Protein AF-S6HT36-F1 (afdb_monomer)

Sequence (90 aa):
MNLLTFSFEDDLSALSALSPTSVVKQRIAGYLQSIQACSSLAQRDKLMELIAGYMQALEDLELLTAEQQTLLRELVTRANMRSNPDHSPL

pLDDT: mean 79.56, std 14.85, range [34.28, 94.38]

Radius of gyration: 13.06 Å; Cα contacts (8 Å, |Δi|>4): 54; chains: 1; bounding box: 27×26×40 Å

Solvent-accessible surface area (backbone atoms only — not comparable to full-atom values): 5289 Å² total; per-residue (Å²): 132,80,85,84,77,75,50,72,68,54,50,57,56,55,45,69,77,46,65,91,48,69,62,61,45,51,52,52,50,52,50,42,52,51,34,44,71,32,88,44,70,72,60,33,53,52,48,51,52,52,52,49,54,51,51,50,54,37,54,79,65,63,63,48,55,74,68,46,50,51,52,51,54,50,49,53,50,51,26,50,57,71,30,41,84,80,74,61,86,126

Nearest PDB structures (foldseek):
  7m4u-assembly1_t  TM=6.545E-01  e=4.914E+00  Acinetobacter baumannii AB0057
  7y7f-assembly1_T  TM=6.345E-01  e=9.761E+00  Escherichia coli

Structure (mmCIF, N/CA/C/O backbone):
data_AF-S6HT36-F1
#
_entry.id   AF-S6HT36-F1
#
loop_
_atom_site.group_PDB
_atom_site.id
_atom_site.type_symbol
_atom_site.label_atom_id
_atom_site.label_alt_id
_atom_site.label_comp_id
_atom_site.label_asym_id
_atom_site.label_entity_id
_atom_site.label_seq_id
_atom_site.pdbx_PDB_ins_code
_atom_site.Cartn_x
_atom_site.Cartn_y
_atom_site.Cartn_z
_atom_site.occupancy
_atom_site.B_iso_or_equiv
_atom_site.auth_seq_id
_atom_site.auth_comp_id
_atom_site.auth_asym_id
_atom_site.auth_atom_id
_atom_site.pdbx_PDB_model_num
ATOM 1 N N . MET A 1 1 ? -6.688 17.643 -13.956 1.00 41.09 1 MET A N 1
ATOM 2 C CA . MET A 1 1 ? -5.906 17.616 -12.702 1.00 41.09 1 MET A CA 1
ATOM 3 C C . MET A 1 1 ? -4.572 16.972 -13.046 1.00 41.09 1 MET A C 1
ATOM 5 O O . MET A 1 1 ? -4.584 15.875 -13.586 1.00 41.09 1 MET A O 1
ATOM 9 N N . ASN A 1 2 ? -3.462 17.701 -12.918 1.00 38.91 2 ASN A N 1
ATOM 10 C CA . ASN A 1 2 ? -2.151 17.249 -13.393 1.00 38.91 2 ASN A CA 1
ATOM 11 C C . ASN A 1 2 ? -1.604 16.213 -12.393 1.00 38.91 2 ASN A C 1
ATOM 13 O O . ASN A 1 2 ? -1.349 16.551 -11.242 1.00 38.91 2 ASN A O 1
ATOM 17 N N . LEU A 1 3 ? -1.506 14.941 -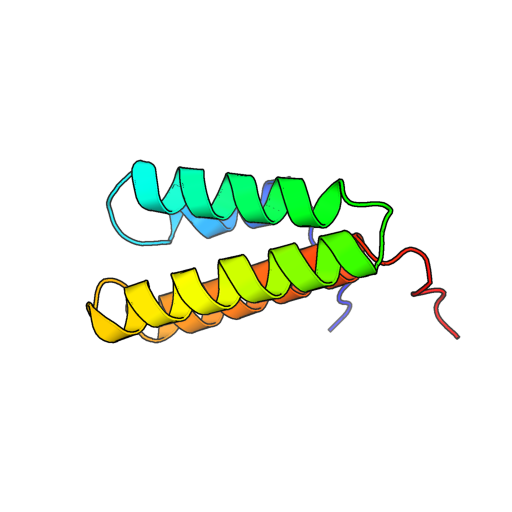12.790 1.00 47.31 3 LEU A N 1
ATOM 18 C CA . LEU A 1 3 ? -1.182 13.815 -11.891 1.00 47.31 3 LEU A CA 1
ATOM 19 C C . LEU A 1 3 ? 0.324 13.692 -11.572 1.00 47.31 3 LEU A C 1
ATOM 21 O O . LEU A 1 3 ? 0.719 12.818 -10.808 1.00 47.31 3 LEU A O 1
ATOM 25 N N . LEU A 1 4 ? 1.157 14.580 -12.127 1.00 50.16 4 LEU A N 1
ATOM 26 C CA . LEU A 1 4 ? 2.623 14.546 -12.021 1.00 50.16 4 LEU A CA 1
ATOM 27 C C . LEU A 1 4 ? 3.204 15.408 -10.883 1.00 50.16 4 LEU A C 1
ATOM 29 O O . LEU A 1 4 ? 4.417 15.445 -10.713 1.00 50.16 4 LEU A O 1
ATOM 33 N N . THR A 1 5 ? 2.373 16.103 -10.099 1.00 56.28 5 THR A N 1
ATOM 34 C CA . THR A 1 5 ? 2.836 17.045 -9.056 1.00 56.28 5 THR A CA 1
ATOM 35 C C . THR A 1 5 ? 2.946 16.471 -7.641 1.00 56.28 5 THR A C 1
ATOM 37 O O . THR A 1 5 ? 3.374 17.197 -6.754 1.00 56.28 5 THR A O 1
ATOM 40 N N . PHE A 1 6 ? 2.585 15.207 -7.400 1.00 63.06 6 PHE A N 1
ATOM 41 C CA . PHE A 1 6 ? 2.648 14.614 -6.054 1.00 63.06 6 PHE A CA 1
ATOM 42 C C . PHE A 1 6 ? 3.940 13.817 -5.843 1.00 63.06 6 PHE A C 1
ATOM 44 O O . PHE A 1 6 ? 4.186 12.823 -6.539 1.00 63.06 6 PHE A O 1
ATOM 51 N N . SER A 1 7 ? 4.748 14.235 -4.867 1.00 73.94 7 SER A N 1
ATOM 52 C CA . SER A 1 7 ? 5.990 13.569 -4.466 1.00 73.94 7 SER A CA 1
ATOM 53 C C . SER A 1 7 ? 5.734 12.382 -3.525 1.00 73.94 7 SER A C 1
ATOM 55 O O . SER A 1 7 ? 4.652 12.222 -2.960 1.00 73.94 7 SER A O 1
ATOM 57 N N . PHE A 1 8 ? 6.745 11.529 -3.331 1.00 75.62 8 PHE A N 1
ATOM 58 C CA . PHE A 1 8 ? 6.687 10.472 -2.314 1.00 75.62 8 PHE A CA 1
ATOM 59 C C . PHE A 1 8 ? 6.528 11.047 -0.897 1.00 75.62 8 PHE A C 1
ATOM 61 O O . PHE A 1 8 ? 5.847 10.457 -0.065 1.00 75.62 8 PHE A O 1
ATOM 68 N N . GLU A 1 9 ? 7.109 12.219 -0.633 1.00 79.50 9 GLU A N 1
ATOM 69 C CA . GLU A 1 9 ? 6.999 12.915 0.653 1.00 79.50 9 GLU A CA 1
ATOM 70 C C . GLU A 1 9 ? 5.569 13.413 0.912 1.00 79.50 9 GLU A C 1
ATOM 72 O O . GLU A 1 9 ? 5.074 13.311 2.038 1.00 79.50 9 GLU A O 1
ATOM 77 N N . ASP A 1 10 ? 4.866 13.858 -0.135 1.00 80.12 10 ASP A N 1
ATOM 78 C CA . ASP A 1 10 ? 3.446 14.228 -0.050 1.00 80.12 10 ASP A CA 1
ATOM 79 C C . ASP A 1 10 ? 2.574 13.007 0.259 1.00 80.12 10 ASP A C 1
ATOM 81 O O . ASP A 1 10 ? 1.665 13.072 1.087 1.00 80.12 10 ASP A O 1
ATOM 85 N N . ASP A 1 11 ? 2.883 11.866 -0.359 1.00 80.19 11 ASP A N 1
ATOM 86 C CA . ASP A 1 11 ? 2.161 10.618 -0.125 1.00 80.19 11 ASP A CA 1
ATOM 87 C C . ASP A 1 11 ? 2.398 10.075 1.291 1.00 80.19 11 ASP A C 1
ATOM 89 O O . ASP A 1 11 ? 1.453 9.652 1.959 1.00 80.19 11 ASP A O 1
ATOM 93 N N . LEU A 1 12 ? 3.632 10.154 1.800 1.00 78.31 12 LEU A N 1
ATOM 94 C CA . LEU A 1 12 ? 3.946 9.832 3.194 1.00 78.31 12 LEU A CA 1
ATOM 95 C C . LEU A 1 12 ? 3.230 10.766 4.177 1.00 78.31 12 LEU A C 1
ATOM 97 O O . LEU A 1 12 ? 2.737 10.317 5.214 1.00 78.31 12 LEU A O 1
ATOM 101 N N . SER A 1 13 ? 3.139 12.054 3.849 1.00 80.06 13 SER A N 1
ATOM 102 C CA . SER A 1 13 ? 2.414 13.031 4.663 1.00 80.06 13 SER A CA 1
ATOM 103 C C . SER A 1 13 ? 0.914 12.734 4.672 1.00 80.06 13 SER A C 1
ATOM 105 O O . SER A 1 13 ? 0.289 12.775 5.730 1.00 80.06 13 SER A O 1
ATOM 107 N N . ALA A 1 14 ? 0.337 12.330 3.539 1.00 77.38 14 ALA A N 1
ATOM 108 C CA . ALA A 1 14 ? -1.059 11.907 3.449 1.00 77.38 14 ALA A CA 1
ATOM 109 C C . ALA A 1 14 ? -1.346 10.613 4.237 1.00 77.38 14 ALA A C 1
ATOM 111 O O . ALA A 1 14 ? -2.419 10.482 4.826 1.00 77.38 14 ALA A O 1
ATOM 112 N N . LEU A 1 15 ? -0.379 9.689 4.350 1.00 76.75 15 LEU A N 1
ATOM 113 C CA . LEU A 1 15 ? -0.512 8.499 5.207 1.00 76.75 15 LEU A CA 1
ATOM 114 C C . LEU A 1 15 ? -0.689 8.844 6.690 1.00 76.75 15 LEU A C 1
ATOM 116 O O . LEU A 1 15 ? -1.235 8.029 7.436 1.00 76.75 15 LEU A O 1
ATOM 120 N N . SER A 1 16 ? -0.267 10.031 7.140 1.00 73.88 16 SER A N 1
ATOM 121 C CA . SER A 1 16 ? -0.492 10.465 8.525 1.00 73.88 16 SER A CA 1
ATOM 122 C C . SER A 1 16 ? -1.983 10.592 8.876 1.00 73.88 16 SER A C 1
ATOM 124 O O . SER A 1 16 ? -2.330 10.425 10.046 1.00 73.88 16 SER A O 1
ATOM 126 N N . ALA A 1 17 ? -2.849 10.786 7.871 1.00 73.12 17 ALA A N 1
ATOM 127 C CA . ALA A 1 17 ? -4.305 10.855 8.005 1.00 73.12 17 ALA A CA 1
ATOM 128 C C . ALA A 1 17 ? -5.004 9.475 8.055 1.00 73.12 17 ALA A C 1
ATOM 130 O O . ALA A 1 17 ? -6.199 9.397 8.353 1.00 73.12 17 ALA A O 1
ATOM 131 N N . LEU A 1 18 ? -4.284 8.372 7.796 1.00 72.19 18 LEU A N 1
ATOM 132 C CA . LEU A 1 18 ? -4.805 7.013 7.986 1.00 72.19 18 LEU A CA 1
ATOM 133 C C . LEU A 1 18 ? -4.776 6.602 9.476 1.00 72.19 18 LEU A C 1
ATOM 135 O O . LEU A 1 18 ? -3.843 6.924 10.219 1.00 72.19 18 LEU A O 1
ATOM 139 N N . SER A 1 19 ? -5.816 5.863 9.882 1.00 63.81 19 SER A N 1
ATOM 140 C CA . SER A 1 19 ? -6.089 5.300 11.222 1.00 63.81 19 SER A CA 1
ATOM 141 C C . SER A 1 19 ? -4.940 4.436 11.817 1.00 63.81 19 SER A C 1
ATOM 143 O O . SER A 1 19 ? -3.938 4.162 11.155 1.00 63.81 19 SER A O 1
ATOM 145 N N . PRO A 1 20 ? -5.014 3.985 13.088 1.00 59.19 20 PRO A N 1
ATOM 146 C CA . PRO A 1 20 ? -4.304 4.546 14.234 1.00 59.19 20 PRO A CA 1
ATOM 147 C C . PRO A 1 20 ? -2.966 3.854 14.548 1.00 59.19 20 PRO A C 1
ATOM 149 O O . PRO A 1 20 ? -2.176 4.375 15.335 1.00 59.19 20 PRO A O 1
ATOM 152 N N . THR A 1 21 ? -2.666 2.693 13.958 1.00 70.50 21 THR A N 1
ATOM 153 C CA . THR A 1 21 ? -1.457 1.943 14.313 1.00 70.50 21 THR A CA 1
ATOM 154 C C . THR A 1 21 ? -0.301 2.339 13.405 1.00 70.50 21 THR A C 1
ATOM 156 O O . THR A 1 21 ? -0.406 2.355 12.176 1.00 70.50 21 THR A O 1
ATOM 159 N N . SER A 1 22 ? 0.846 2.653 14.012 1.00 75.50 22 SER A N 1
ATOM 160 C CA . SER A 1 22 ? 2.080 2.928 13.265 1.00 75.50 22 SER A CA 1
ATOM 161 C C . SER A 1 22 ? 2.441 1.778 12.319 1.00 75.50 22 SER A C 1
ATOM 163 O O . SER A 1 22 ? 3.011 2.022 11.263 1.00 75.50 22 SER A O 1
ATOM 165 N N . VAL A 1 23 ? 2.035 0.549 12.656 1.00 82.06 23 VAL A N 1
ATOM 166 C CA . VAL A 1 23 ? 2.265 -0.668 11.871 1.00 82.06 23 VAL A CA 1
ATOM 167 C C . VAL A 1 23 ? 1.568 -0.619 10.511 1.00 82.06 23 VAL A C 1
ATOM 169 O O . VAL A 1 23 ? 2.220 -0.874 9.501 1.00 82.06 23 VAL A O 1
ATOM 172 N N . VAL A 1 24 ? 0.279 -0.261 10.449 1.00 82.81 24 VAL A N 1
ATOM 173 C CA . VAL A 1 24 ? -0.454 -0.186 9.171 1.00 82.81 24 VAL A CA 1
ATOM 174 C C . VAL A 1 24 ? 0.165 0.883 8.273 1.00 82.81 24 VAL A C 1
ATOM 176 O O . VAL A 1 24 ? 0.432 0.622 7.100 1.00 82.81 24 VAL A O 1
ATOM 179 N N . LYS A 1 25 ? 0.493 2.046 8.848 1.00 84.00 25 LYS A N 1
ATOM 180 C CA . LYS A 1 25 ? 1.162 3.143 8.136 1.00 84.00 25 LYS A CA 1
ATOM 181 C C . LYS A 1 25 ? 2.534 2.738 7.598 1.00 84.00 25 LYS A C 1
ATOM 183 O O . LYS A 1 25 ? 2.807 2.953 6.422 1.00 84.00 25 LYS A O 1
ATOM 188 N N . GLN A 1 26 ? 3.370 2.103 8.420 1.00 86.06 26 GLN A N 1
ATOM 189 C CA . GLN A 1 26 ? 4.686 1.606 8.004 1.00 86.06 26 GLN A CA 1
ATOM 190 C C . GLN A 1 26 ? 4.579 0.551 6.903 1.00 86.06 26 GLN A C 1
ATOM 192 O O . GLN A 1 26 ? 5.360 0.569 5.954 1.00 86.06 26 GLN A O 1
ATOM 197 N N . ARG A 1 27 ? 3.601 -0.357 7.002 1.00 89.31 27 ARG A N 1
ATOM 198 C CA . ARG A 1 27 ? 3.384 -1.403 6.001 1.00 89.31 27 ARG A CA 1
ATOM 199 C C . ARG A 1 27 ? 2.997 -0.806 4.651 1.00 89.31 27 ARG A C 1
ATOM 201 O O . ARG A 1 27 ? 3.594 -1.167 3.642 1.00 89.31 27 ARG A O 1
ATOM 208 N N . ILE A 1 28 ? 2.048 0.130 4.644 1.00 88.75 28 ILE A N 1
ATOM 209 C CA . ILE A 1 28 ? 1.625 0.828 3.426 1.00 88.75 28 ILE A CA 1
ATOM 210 C C . ILE A 1 28 ? 2.789 1.636 2.849 1.00 88.75 28 ILE A C 1
ATOM 212 O O . ILE A 1 28 ? 3.084 1.496 1.667 1.00 88.75 28 ILE A O 1
ATOM 216 N N . ALA A 1 29 ? 3.499 2.412 3.672 1.00 87.56 29 ALA A N 1
ATOM 217 C CA . ALA A 1 29 ? 4.669 3.172 3.235 1.00 87.56 29 ALA A CA 1
ATOM 218 C C . ALA A 1 29 ? 5.731 2.269 2.582 1.00 87.56 29 ALA A C 1
ATOM 220 O O . ALA A 1 29 ? 6.254 2.602 1.519 1.00 87.56 29 ALA A O 1
ATOM 221 N N . GLY A 1 30 ? 5.994 1.095 3.166 1.00 90.56 30 GLY A N 1
ATOM 222 C CA . GLY A 1 30 ? 6.920 0.108 2.609 1.00 90.56 30 GLY A CA 1
ATOM 223 C C . GLY A 1 30 ? 6.479 -0.430 1.245 1.00 90.56 30 GLY A C 1
ATOM 224 O O . GLY A 1 30 ? 7.308 -0.567 0.343 1.00 90.56 30 GLY A O 1
ATOM 225 N N . TYR A 1 31 ? 5.181 -0.682 1.054 1.00 91.44 31 TYR A N 1
ATOM 226 C CA . TYR A 1 31 ? 4.646 -1.057 -0.257 1.00 91.44 31 TYR A CA 1
ATOM 227 C C . TYR A 1 31 ? 4.774 0.079 -1.275 1.00 91.44 31 TYR A C 1
ATOM 229 O O . TYR A 1 31 ? 5.262 -0.171 -2.373 1.00 91.44 31 TYR A O 1
ATOM 237 N N . LEU A 1 32 ? 4.407 1.318 -0.921 1.00 89.38 32 LEU A N 1
ATOM 238 C CA . LEU A 1 32 ? 4.526 2.470 -1.825 1.00 89.38 32 LEU A CA 1
ATOM 239 C C . LEU A 1 32 ? 5.980 2.689 -2.267 1.00 89.38 32 LEU A C 1
ATOM 241 O O . LEU A 1 32 ? 6.240 2.885 -3.453 1.00 89.38 32 LEU A O 1
ATOM 245 N N . GLN A 1 33 ? 6.928 2.587 -1.332 1.00 89.44 33 GLN A N 1
ATOM 246 C CA . GLN A 1 33 ? 8.356 2.685 -1.629 1.00 89.44 33 GLN A CA 1
ATOM 247 C C . GLN A 1 33 ? 8.827 1.545 -2.540 1.00 89.44 33 GLN A C 1
ATOM 249 O O . GLN A 1 33 ? 9.572 1.782 -3.488 1.00 89.44 33 GLN A O 1
ATOM 254 N N . SER A 1 34 ? 8.377 0.314 -2.277 1.00 91.19 34 SER A N 1
ATOM 255 C CA . SER A 1 34 ? 8.738 -0.856 -3.086 1.00 91.19 34 SER A CA 1
ATOM 256 C C . SER A 1 34 ? 8.193 -0.748 -4.508 1.00 91.19 34 SER A C 1
ATOM 258 O O . SER A 1 34 ? 8.916 -1.048 -5.451 1.00 91.19 34 SER A O 1
ATOM 260 N N . ILE A 1 35 ? 6.948 -0.285 -4.668 1.00 88.25 35 ILE A N 1
ATOM 261 C CA . ILE A 1 35 ? 6.329 -0.031 -5.976 1.00 88.25 35 ILE A CA 1
ATOM 262 C C . ILE A 1 35 ? 7.143 1.026 -6.7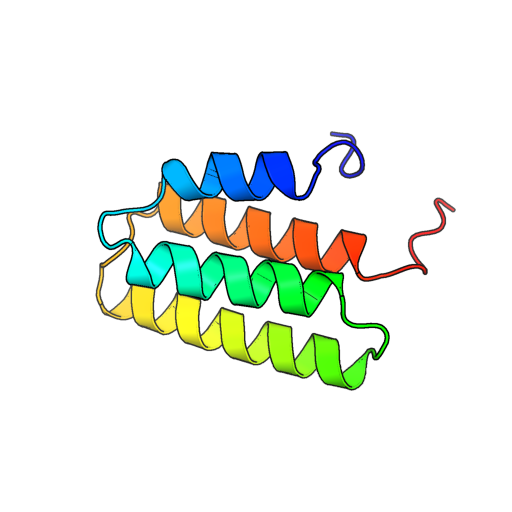25 1.00 88.25 35 ILE A C 1
ATOM 264 O O . ILE A 1 35 ? 7.541 0.792 -7.861 1.00 88.25 35 ILE A O 1
ATOM 268 N N . GLN A 1 36 ? 7.466 2.147 -6.074 1.00 82.38 36 GLN A N 1
ATOM 269 C CA . GLN A 1 36 ? 8.238 3.231 -6.682 1.00 82.38 36 GLN A CA 1
ATOM 270 C C . GLN A 1 36 ? 9.655 2.811 -7.098 1.00 82.38 36 GLN A C 1
ATO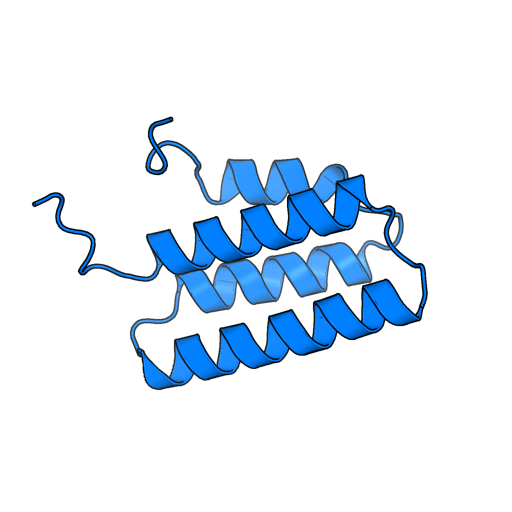M 272 O O . GLN A 1 36 ? 10.133 3.235 -8.146 1.00 82.38 36 GLN A O 1
ATOM 277 N N . ALA A 1 37 ? 10.338 2.001 -6.288 1.00 85.00 37 ALA A N 1
ATOM 278 C CA . ALA A 1 37 ? 11.699 1.547 -6.569 1.00 85.00 37 ALA A CA 1
ATOM 279 C C . ALA A 1 37 ? 11.759 0.399 -7.595 1.00 85.00 37 ALA A C 1
ATOM 281 O O . ALA A 1 37 ? 12.848 -0.006 -8.008 1.00 85.00 37 ALA A O 1
ATOM 282 N N . CYS A 1 38 ? 10.613 -0.162 -7.990 1.00 83.75 38 CYS A N 1
ATOM 283 C CA . CYS A 1 38 ? 10.563 -1.340 -8.836 1.00 83.75 38 CYS A CA 1
ATOM 284 C C . CYS A 1 38 ? 10.761 -0.995 -10.319 1.00 83.75 38 CYS A C 1
ATOM 286 O O . CYS A 1 38 ? 9.919 -0.360 -10.950 1.00 83.75 38 CYS A O 1
ATOM 288 N N . SER A 1 39 ? 11.849 -1.494 -10.909 1.00 79.06 39 SER A N 1
ATOM 289 C CA . SER A 1 39 ? 12.148 -1.350 -12.342 1.00 79.06 39 SER A CA 1
ATOM 290 C C . SER A 1 39 ? 11.581 -2.479 -13.215 1.00 79.06 39 SER A C 1
ATOM 292 O O . SER A 1 39 ? 11.632 -2.395 -14.439 1.00 79.06 39 SER A O 1
ATOM 294 N N . SER A 1 40 ? 11.025 -3.535 -12.612 1.00 86.94 40 SER A N 1
ATOM 295 C CA . SER A 1 40 ? 10.468 -4.694 -13.317 1.00 86.94 40 SER A CA 1
ATOM 296 C C . SER A 1 40 ? 8.942 -4.658 -13.305 1.00 86.94 40 SER A C 1
ATOM 298 O O . SER A 1 40 ? 8.334 -4.680 -12.239 1.00 86.94 40 SER A O 1
ATOM 300 N N . LEU A 1 41 ? 8.320 -4.676 -14.489 1.00 84.38 41 LEU A N 1
ATOM 301 C CA . LEU A 1 41 ? 6.858 -4.745 -14.630 1.00 84.38 41 LEU A CA 1
ATOM 302 C C . LEU A 1 41 ? 6.265 -5.941 -13.869 1.00 84.38 41 LEU A C 1
ATOM 304 O O . LEU A 1 41 ? 5.378 -5.760 -13.048 1.00 84.38 41 LEU A O 1
ATOM 308 N N . ALA A 1 42 ? 6.836 -7.138 -14.030 1.00 87.31 42 ALA A N 1
ATOM 309 C CA . ALA A 1 42 ? 6.342 -8.340 -13.354 1.00 87.31 42 ALA A CA 1
ATOM 310 C C . ALA A 1 42 ? 6.434 -8.257 -11.817 1.00 87.31 42 ALA A C 1
ATOM 312 O O . ALA A 1 42 ? 5.554 -8.737 -11.103 1.00 87.31 42 ALA A O 1
ATOM 313 N N . GLN A 1 43 ? 7.502 -7.657 -11.281 1.00 88.12 43 GLN A N 1
ATOM 314 C CA . GLN A 1 43 ? 7.619 -7.449 -9.834 1.00 88.12 43 GLN A CA 1
ATOM 315 C C . GLN A 1 43 ? 6.651 -6.373 -9.337 1.00 88.12 43 GLN A C 1
ATOM 317 O O . GLN A 1 43 ? 6.099 -6.512 -8.247 1.00 88.12 43 GLN A O 1
ATOM 322 N N . ARG A 1 44 ? 6.421 -5.327 -10.134 1.00 88.00 44 ARG A N 1
ATOM 323 C CA . ARG A 1 44 ? 5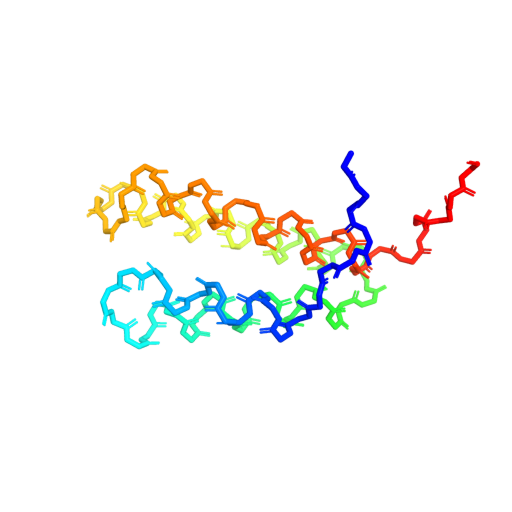.456 -4.270 -9.837 1.00 88.00 44 ARG A CA 1
ATOM 324 C C . ARG A 1 44 ? 4.035 -4.815 -9.798 1.00 88.00 44 ARG A C 1
ATOM 326 O O . ARG A 1 44 ? 3.350 -4.570 -8.814 1.00 88.00 44 ARG A O 1
ATOM 333 N N . ASP A 1 45 ? 3.633 -5.607 -10.788 1.00 88.75 45 ASP A N 1
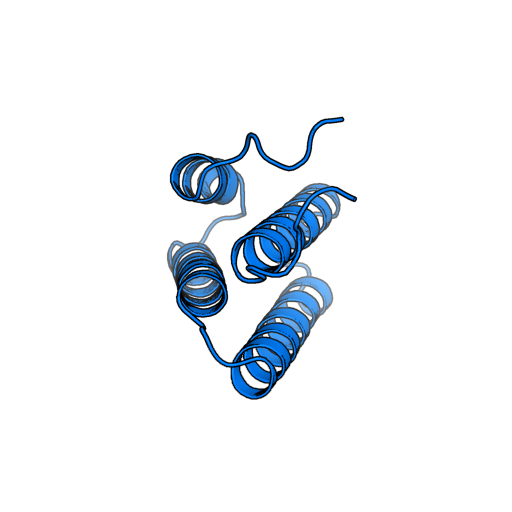ATOM 334 C CA . ASP A 1 45 ? 2.315 -6.252 -10.825 1.00 88.75 45 ASP A CA 1
ATOM 335 C C . ASP A 1 45 ? 2.098 -7.106 -9.573 1.00 88.75 45 ASP A C 1
ATOM 337 O O . ASP A 1 45 ? 1.090 -6.971 -8.881 1.00 88.75 45 ASP A O 1
ATOM 341 N N . LYS A 1 46 ? 3.114 -7.883 -9.180 1.00 92.06 46 LYS A N 1
ATOM 342 C CA . LYS A 1 46 ? 3.077 -8.655 -7.934 1.00 92.06 46 LYS A CA 1
ATOM 343 C C . LYS A 1 46 ? 2.958 -7.773 -6.685 1.00 92.06 46 LYS A C 1
ATOM 345 O O . LYS A 1 46 ? 2.245 -8.123 -5.748 1.00 92.06 46 LYS A O 1
ATOM 350 N N . LEU A 1 47 ? 3.655 -6.638 -6.628 1.00 92.25 47 LEU A N 1
ATOM 351 C CA . LEU A 1 47 ? 3.529 -5.685 -5.518 1.00 92.25 47 LEU A CA 1
ATOM 352 C C . LEU A 1 47 ? 2.136 -5.043 -5.476 1.00 92.25 47 LEU A C 1
ATOM 354 O O . LEU A 1 47 ? 1.596 -4.863 -4.385 1.00 92.25 47 LEU A O 1
ATOM 358 N N . MET A 1 48 ? 1.551 -4.750 -6.640 1.00 91.62 48 MET A N 1
ATOM 359 C CA . MET A 1 48 ? 0.193 -4.223 -6.782 1.00 91.62 48 MET A CA 1
ATOM 360 C C . MET A 1 48 ? -0.857 -5.227 -6.295 1.00 91.62 48 MET A C 1
ATOM 362 O O . MET A 1 48 ? -1.760 -4.848 -5.551 1.00 91.62 48 MET A O 1
ATOM 366 N N . GLU A 1 49 ? -0.706 -6.512 -6.624 1.00 93.94 49 GLU A N 1
ATOM 367 C CA . GLU A 1 49 ? -1.553 -7.585 -6.085 1.00 93.94 49 GLU A CA 1
ATOM 368 C C . GLU A 1 49 ? -1.442 -7.689 -4.557 1.00 93.94 49 GLU A C 1
ATOM 370 O O . GLU A 1 49 ? -2.453 -7.785 -3.858 1.00 93.94 49 GLU A O 1
ATOM 375 N N . LEU A 1 50 ? -0.219 -7.624 -4.016 1.00 94.38 50 LEU A N 1
ATOM 376 C CA . LEU A 1 50 ? 0.014 -7.713 -2.573 1.00 94.38 50 LEU A CA 1
ATOM 377 C C . LEU A 1 50 ? -0.627 -6.552 -1.807 1.00 94.38 50 LEU A C 1
ATOM 379 O O . LEU A 1 50 ? -1.277 -6.783 -0.785 1.00 94.38 50 LEU A O 1
ATOM 383 N N . ILE A 1 51 ? -0.462 -5.312 -2.280 1.00 93.31 51 ILE A N 1
ATOM 384 C CA . ILE A 1 51 ? -1.100 -4.167 -1.625 1.00 93.31 51 ILE A CA 1
ATOM 385 C C . ILE A 1 51 ? -2.619 -4.189 -1.806 1.00 93.31 51 ILE A C 1
ATOM 387 O O . ILE A 1 51 ? -3.325 -3.831 -0.868 1.00 93.31 51 ILE A O 1
ATOM 391 N N . ALA A 1 52 ? -3.139 -4.664 -2.942 1.00 91.44 52 ALA A N 1
ATOM 392 C CA . ALA A 1 52 ? -4.577 -4.832 -3.141 1.00 91.44 52 ALA A CA 1
ATOM 393 C C . ALA A 1 52 ? -5.180 -5.829 -2.141 1.00 91.44 52 ALA A C 1
ATOM 395 O O . ALA A 1 52 ? -6.168 -5.507 -1.483 1.00 91.44 52 ALA A O 1
ATOM 396 N N . GLY A 1 53 ? -4.543 -6.989 -1.948 1.00 93.94 53 GLY A N 1
ATOM 397 C CA . GLY A 1 53 ? -4.968 -7.963 -0.939 1.00 93.94 53 GLY A CA 1
ATOM 398 C C . GLY A 1 53 ? -4.892 -7.412 0.488 1.00 93.94 53 GLY A C 1
ATOM 399 O O . GLY A 1 53 ? -5.782 -7.657 1.299 1.00 93.94 53 GLY A O 1
ATOM 400 N N . TYR A 1 54 ? -3.865 -6.612 0.794 1.00 91.94 54 TYR A N 1
ATOM 401 C CA . TYR A 1 54 ? -3.756 -5.946 2.091 1.00 91.94 54 TYR A CA 1
ATOM 402 C C . TYR A 1 54 ? -4.855 -4.893 2.302 1.00 91.94 54 TYR A C 1
ATOM 404 O O . TYR A 1 54 ? -5.447 -4.851 3.375 1.00 91.94 54 TYR A O 1
ATOM 412 N N . MET A 1 55 ? -5.171 -4.078 1.288 1.00 90.25 55 MET A N 1
ATOM 413 C CA . MET A 1 55 ? -6.279 -3.116 1.342 1.00 90.25 55 MET A CA 1
ATOM 414 C C . MET A 1 55 ? -7.623 -3.810 1.557 1.00 90.25 55 MET A C 1
ATOM 416 O O . MET A 1 55 ? -8.389 -3.359 2.403 1.00 90.25 55 MET A O 1
ATOM 420 N N . GLN A 1 56 ? -7.875 -4.918 0.853 1.00 91.00 56 GLN A N 1
ATOM 421 C CA . GLN A 1 56 ? -9.095 -5.705 1.037 1.00 91.00 56 GLN A CA 1
ATOM 422 C C . GLN A 1 56 ? -9.198 -6.239 2.469 1.00 91.00 56 GLN A C 1
ATOM 424 O O . GLN A 1 56 ? -10.236 -6.096 3.096 1.00 91.00 56 GLN A O 1
ATOM 429 N N . ALA A 1 57 ? -8.108 -6.763 3.037 1.00 91.56 57 ALA A N 1
ATOM 430 C CA . ALA A 1 57 ? -8.112 -7.222 4.425 1.00 91.56 57 ALA A CA 1
ATOM 431 C C . ALA A 1 57 ? -8.390 -6.085 5.429 1.00 91.56 57 ALA A C 1
ATOM 433 O O . ALA A 1 57 ? -9.031 -6.310 6.451 1.00 91.56 57 ALA A O 1
ATOM 434 N N . LEU A 1 58 ? -7.916 -4.862 5.164 1.00 89.44 58 LEU A N 1
ATOM 435 C CA . LEU A 1 58 ? -8.237 -3.696 5.997 1.00 89.44 58 LEU A CA 1
ATOM 436 C C . LEU A 1 58 ? -9.709 -3.277 5.871 1.00 89.44 58 LEU A C 1
ATOM 438 O O . LEU A 1 58 ? -10.285 -2.816 6.856 1.00 89.44 58 LEU A O 1
ATOM 442 N N . GLU A 1 59 ? -10.289 -3.422 4.678 1.00 88.19 59 GLU A N 1
ATOM 443 C CA . GLU A 1 59 ? -11.703 -3.168 4.387 1.00 88.19 59 GLU A CA 1
ATOM 444 C C . GLU A 1 59 ? -12.600 -4.203 5.081 1.00 88.19 59 GLU A C 1
ATOM 446 O O . GLU A 1 59 ? -13.494 -3.819 5.831 1.00 88.19 59 GLU A O 1
ATOM 451 N N . ASP A 1 60 ? -12.290 -5.495 4.942 1.00 90.56 60 ASP A N 1
ATOM 452 C CA . ASP A 1 60 ? -13.028 -6.609 5.555 1.00 90.56 60 ASP A CA 1
ATOM 453 C C . ASP A 1 60 ? -13.019 -6.557 7.092 1.00 90.56 60 ASP A C 1
ATOM 455 O O . ASP A 1 60 ? -13.949 -7.023 7.748 1.00 90.56 60 ASP A O 1
ATOM 459 N N . LEU A 1 61 ? -11.951 -6.006 7.679 1.00 90.00 61 LEU A N 1
ATOM 460 C CA . LEU A 1 61 ? -11.805 -5.819 9.125 1.00 90.00 61 LEU A CA 1
ATOM 461 C C . LEU A 1 61 ? -12.347 -4.467 9.619 1.00 90.00 61 LEU A C 1
ATOM 463 O O . LEU A 1 61 ? -12.183 -4.154 10.798 1.00 90.00 61 LEU A O 1
ATOM 467 N N . GLU A 1 62 ? -12.930 -3.652 8.733 1.00 88.19 62 GLU A N 1
ATOM 468 C CA . GLU A 1 62 ? -13.465 -2.315 9.032 1.00 88.19 62 GLU A CA 1
ATOM 469 C C . GLU A 1 62 ? -12.440 -1.391 9.729 1.00 88.19 62 G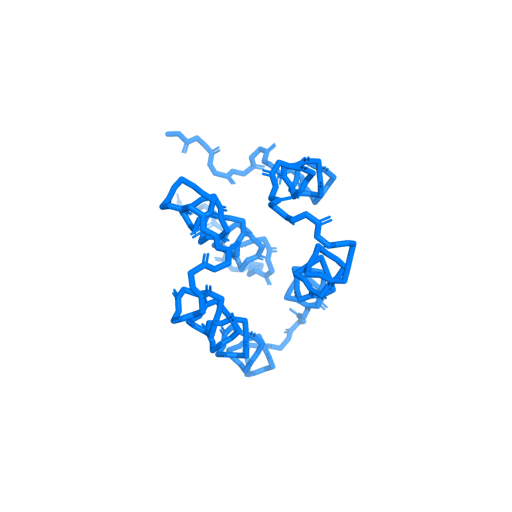LU A C 1
ATOM 471 O O . GLU A 1 62 ? -12.778 -0.514 10.526 1.00 8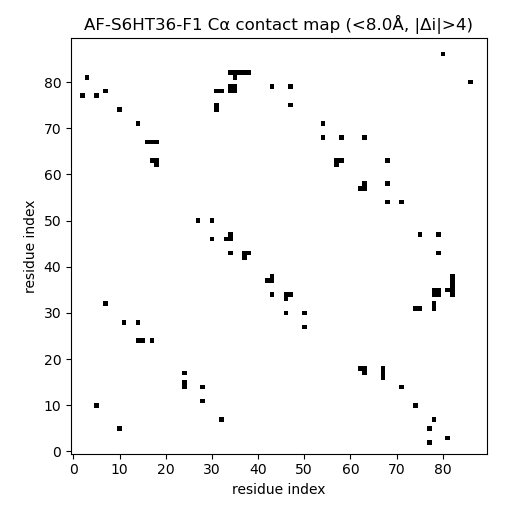8.19 62 GLU 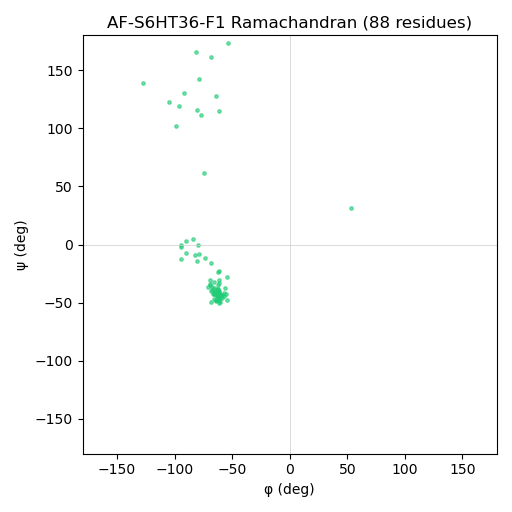A O 1
ATOM 476 N N . LEU A 1 63 ? -11.147 -1.571 9.428 1.00 85.19 63 LEU A N 1
ATOM 477 C CA . LEU A 1 63 ? -10.051 -0.832 10.073 1.00 85.19 63 LEU A CA 1
ATOM 478 C C . LEU A 1 63 ? -9.844 0.570 9.491 1.00 85.19 63 LEU A C 1
ATOM 480 O O . LEU A 1 63 ? -9.123 1.385 10.077 1.00 85.19 63 LEU A O 1
ATOM 484 N N . LEU A 1 64 ? -10.446 0.837 8.333 1.00 83.56 64 LEU A N 1
ATOM 485 C CA . LEU A 1 64 ? -10.380 2.102 7.613 1.00 83.56 64 LEU A CA 1
ATOM 486 C C . LEU A 1 64 ? -11.788 2.603 7.293 1.00 83.56 64 LEU A C 1
ATOM 488 O O . LEU A 1 64 ? -12.635 1.835 6.839 1.00 83.56 64 LEU A O 1
ATOM 492 N N . THR A 1 65 ? -12.005 3.910 7.443 1.00 85.81 65 THR A N 1
ATOM 493 C CA . THR A 1 65 ? -13.217 4.572 6.941 1.00 85.81 65 THR A CA 1
ATOM 494 C C . THR A 1 65 ? -13.242 4.585 5.408 1.00 85.81 65 THR A C 1
ATOM 496 O O . THR A 1 65 ? -12.203 4.467 4.758 1.00 85.81 65 THR A O 1
ATOM 499 N N . ALA A 1 66 ? -14.415 4.800 4.805 1.00 85.19 66 ALA A N 1
ATOM 500 C CA . ALA A 1 66 ? -14.549 4.909 3.346 1.00 85.19 66 ALA A CA 1
ATOM 501 C C . ALA A 1 66 ? -13.643 6.004 2.735 1.00 85.19 66 ALA A C 1
ATOM 503 O O . ALA A 1 66 ? -13.041 5.814 1.676 1.00 85.19 66 ALA A O 1
ATOM 504 N N . GLU A 1 67 ? -13.485 7.136 3.427 1.00 85.44 67 GLU A N 1
ATOM 505 C CA . GLU A 1 67 ? -12.577 8.217 3.015 1.00 85.44 67 GLU A CA 1
ATOM 506 C C . GLU A 1 67 ? -11.111 7.763 3.042 1.00 85.44 67 GLU A C 1
ATOM 508 O O . GLU A 1 67 ? -10.355 8.012 2.106 1.00 85.44 67 GLU A O 1
ATOM 513 N N . GLN A 1 68 ? -10.715 7.030 4.084 1.00 85.19 68 GLN A N 1
ATOM 514 C CA . GLN A 1 68 ? -9.363 6.489 4.225 1.00 85.19 68 GLN A CA 1
ATOM 515 C C . GLN A 1 68 ? -9.053 5.416 3.178 1.00 85.19 68 GLN A C 1
ATOM 517 O O . GLN A 1 68 ? -7.950 5.384 2.635 1.00 85.19 68 GLN A O 1
ATOM 522 N N . GLN A 1 69 ? -10.025 4.562 2.855 1.00 84.75 69 GLN A N 1
ATOM 523 C CA . GLN A 1 69 ? -9.902 3.586 1.773 1.00 84.75 69 GLN A CA 1
ATOM 524 C C . GLN A 1 69 ? -9.720 4.282 0.419 1.00 84.75 69 GLN A C 1
ATOM 526 O O . GLN A 1 69 ? -8.866 3.881 -0.373 1.00 84.75 69 GLN A O 1
ATOM 531 N N . THR A 1 70 ? -10.478 5.352 0.171 1.00 87.94 70 THR A N 1
ATOM 532 C CA . THR A 1 70 ? -10.361 6.162 -1.050 1.00 87.94 70 THR A CA 1
ATOM 533 C C . THR A 1 70 ? -8.969 6.780 -1.156 1.00 87.94 70 THR A C 1
ATOM 535 O O . THR A 1 70 ? -8.281 6.575 -2.156 1.00 87.94 70 THR A O 1
ATOM 538 N N . LEU A 1 71 ? -8.499 7.433 -0.088 1.00 86.44 71 LEU A N 1
ATOM 539 C CA . LEU A 1 71 ? -7.155 8.006 -0.022 1.00 86.44 71 LEU A CA 1
ATOM 540 C C . LEU A 1 71 ? -6.066 6.954 -0.277 1.00 86.44 71 LEU A C 1
ATOM 542 O O . LEU A 1 71 ? -5.106 7.206 -1.002 1.00 86.44 71 LEU A O 1
ATOM 546 N N . LEU A 1 72 ? -6.213 5.756 0.292 1.00 87.19 72 LEU A N 1
ATOM 547 C CA . LEU A 1 72 ? -5.247 4.677 0.118 1.00 87.19 72 LEU A CA 1
ATOM 548 C C . LEU A 1 72 ? -5.187 4.184 -1.337 1.00 87.19 72 LEU A C 1
ATOM 550 O O . LEU A 1 72 ? -4.096 4.018 -1.882 1.00 87.19 72 LEU A O 1
ATOM 554 N N . ARG A 1 73 ? -6.339 4.027 -1.999 1.00 88.75 73 ARG A N 1
ATOM 555 C CA . ARG A 1 73 ? -6.405 3.674 -3.428 1.00 88.75 73 ARG A CA 1
ATOM 556 C C . ARG A 1 73 ? -5.743 4.741 -4.303 1.00 88.75 73 ARG A C 1
ATOM 558 O O . ARG A 1 73 ? -5.009 4.403 -5.236 1.00 88.75 73 ARG A O 1
ATOM 565 N N . GLU A 1 74 ? -5.943 6.018 -3.985 1.00 89.50 74 GLU A N 1
ATOM 566 C CA . GLU A 1 74 ? -5.278 7.122 -4.683 1.00 89.50 74 GLU A CA 1
ATOM 567 C C . GLU A 1 74 ? -3.754 7.078 -4.511 1.00 89.50 74 GLU A C 1
ATOM 569 O O . GLU A 1 74 ? -3.027 7.175 -5.500 1.00 89.50 74 GLU A O 1
ATOM 574 N N . LEU A 1 75 ? -3.261 6.876 -3.285 1.00 88.06 75 LEU A N 1
ATOM 575 C CA . LEU A 1 75 ? -1.827 6.781 -2.983 1.00 88.06 75 LEU A CA 1
ATOM 576 C C . LEU A 1 75 ? -1.145 5.650 -3.762 1.00 88.06 75 LEU A C 1
ATOM 578 O O . LEU A 1 75 ? -0.092 5.850 -4.369 1.00 88.06 75 LEU A O 1
ATOM 582 N N . VAL A 1 76 ? -1.768 4.469 -3.790 1.00 89.19 76 VAL A N 1
ATOM 583 C CA . VAL A 1 76 ? -1.267 3.309 -4.541 1.00 89.19 76 VAL A CA 1
ATOM 584 C C . VAL A 1 76 ? -1.247 3.587 -6.041 1.00 89.19 76 VAL A C 1
ATOM 586 O O . VAL A 1 76 ? -0.261 3.286 -6.714 1.00 89.19 76 VAL A O 1
ATOM 589 N N . THR A 1 77 ? -2.298 4.224 -6.561 1.00 87.81 77 THR A N 1
ATOM 590 C CA . THR A 1 77 ? -2.375 4.620 -7.973 1.00 87.81 77 THR A CA 1
ATOM 591 C C . THR A 1 77 ? -1.243 5.581 -8.333 1.00 87.81 77 THR A C 1
ATOM 593 O O . THR A 1 77 ? -0.548 5.366 -9.326 1.00 87.81 77 THR A O 1
ATOM 596 N N . ARG A 1 78 ? -0.991 6.599 -7.498 1.00 86.00 78 ARG A N 1
ATOM 597 C CA . ARG A 1 78 ? 0.105 7.558 -7.704 1.00 86.00 78 ARG A CA 1
ATOM 598 C C . ARG A 1 78 ? 1.479 6.887 -7.664 1.00 86.00 78 ARG A C 1
ATOM 600 O O . ARG A 1 78 ? 2.306 7.152 -8.537 1.00 86.00 78 ARG A O 1
ATOM 607 N N . ALA A 1 79 ? 1.717 5.989 -6.706 1.00 85.12 79 ALA A N 1
ATOM 608 C CA . ALA A 1 79 ? 2.968 5.233 -6.633 1.00 85.12 79 ALA A CA 1
ATOM 609 C C . ALA A 1 79 ? 3.193 4.372 -7.882 1.00 85.12 79 ALA A C 1
ATOM 611 O O . ALA A 1 79 ? 4.289 4.387 -8.445 1.00 85.12 79 ALA A O 1
ATOM 612 N N . ASN A 1 80 ? 2.149 3.694 -8.365 1.00 85.94 80 ASN A N 1
ATOM 613 C CA . ASN A 1 80 ? 2.216 2.902 -9.588 1.00 85.94 80 ASN A CA 1
ATOM 614 C C . ASN A 1 80 ? 2.529 3.770 -10.819 1.00 85.94 80 ASN A C 1
ATOM 616 O O . ASN A 1 80 ? 3.437 3.445 -11.583 1.00 85.94 80 ASN A O 1
ATOM 620 N N . MET A 1 81 ? 1.849 4.912 -10.977 1.00 83.75 81 MET A N 1
ATOM 621 C CA . MET A 1 81 ? 2.093 5.840 -12.090 1.00 83.75 81 MET A CA 1
ATOM 622 C C . MET A 1 81 ? 3.539 6.350 -12.114 1.00 83.75 81 MET A C 1
ATOM 624 O O . MET A 1 81 ? 4.156 6.362 -13.175 1.00 83.75 81 MET A O 1
ATOM 628 N N . ARG A 1 82 ? 4.107 6.715 -10.955 1.00 79.00 82 ARG A N 1
ATOM 629 C CA . ARG A 1 82 ? 5.504 7.182 -10.860 1.00 79.00 82 ARG A CA 1
ATOM 630 C C . ARG A 1 82 ? 6.532 6.086 -11.120 1.00 79.00 82 ARG A C 1
ATOM 632 O O . ARG A 1 82 ? 7.618 6.380 -11.605 1.00 79.00 82 ARG A O 1
ATOM 639 N N . SER A 1 83 ? 6.204 4.836 -10.797 1.00 76.25 83 SER A N 1
ATOM 640 C CA . SER A 1 83 ? 7.077 3.689 -11.070 1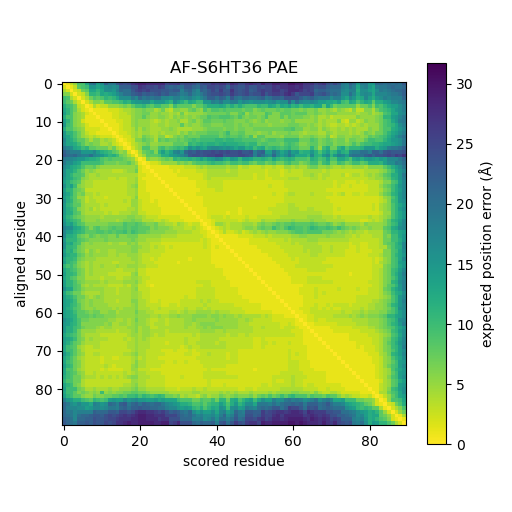.00 76.25 83 SER A CA 1
ATOM 641 C C . SER A 1 83 ? 7.132 3.297 -12.551 1.00 76.25 83 SER A C 1
ATOM 643 O O . SER A 1 83 ? 7.969 2.482 -12.938 1.00 76.25 83 SER A O 1
ATOM 645 N N . ASN A 1 84 ? 6.242 3.848 -13.387 1.00 66.75 84 ASN A N 1
ATOM 646 C CA . ASN A 1 84 ? 6.187 3.543 -14.808 1.00 66.75 84 ASN A CA 1
ATOM 647 C C . ASN A 1 84 ? 6.909 4.623 -15.641 1.00 66.75 84 ASN A C 1
ATOM 649 O O . ASN A 1 84 ? 6.326 5.680 -15.885 1.00 66.75 84 ASN A O 1
ATOM 653 N N . PRO A 1 85 ? 8.147 4.381 -16.115 1.00 54.03 85 PRO A N 1
ATOM 654 C CA . PRO A 1 85 ? 8.890 5.362 -16.911 1.00 54.03 85 PRO A CA 1
ATOM 655 C C . PRO A 1 85 ? 8.284 5.610 -18.305 1.00 54.03 85 PRO A C 1
ATOM 657 O O . PRO A 1 85 ? 8.594 6.625 -18.921 1.00 54.03 85 PRO A O 1
ATOM 660 N N . ASP A 1 86 ? 7.389 4.735 -18.782 1.00 52.12 86 ASP A N 1
ATOM 661 C CA . ASP A 1 86 ? 6.731 4.851 -20.094 1.00 52.12 86 ASP A CA 1
ATOM 662 C C . ASP A 1 86 ? 5.486 5.754 -20.109 1.00 52.12 86 ASP A C 1
ATOM 664 O O . ASP A 1 86 ? 4.861 5.924 -21.156 1.00 52.12 86 ASP A O 1
ATOM 668 N N . HIS A 1 87 ? 5.152 6.432 -19.004 1.00 46.22 87 HIS A N 1
ATOM 669 C CA . HIS A 1 87 ? 4.338 7.650 -19.093 1.00 46.22 87 HIS A CA 1
ATOM 670 C C . HIS A 1 87 ? 5.189 8.811 -19.632 1.00 46.22 87 HIS A C 1
ATOM 672 O O . HIS A 1 87 ? 5.370 9.838 -18.982 1.00 46.22 87 HIS A O 1
ATOM 678 N N . SER A 1 88 ? 5.696 8.652 -20.857 1.00 34.28 88 SER A N 1
ATOM 679 C CA . SER A 1 88 ? 5.934 9.801 -21.720 1.00 34.28 88 SER A CA 1
ATOM 680 C C . SER A 1 88 ? 4.567 10.427 -22.017 1.00 34.28 88 SER A C 1
ATOM 682 O O . SER A 1 88 ? 3.649 9.700 -22.410 1.00 34.28 88 SER A O 1
ATOM 684 N N . PRO A 1 89 ? 4.378 11.739 -21.796 1.00 37.66 89 PRO A N 1
ATOM 685 C CA . PRO A 1 89 ? 3.204 12.415 -22.315 1.00 37.66 89 PRO A CA 1
ATOM 686 C C . PRO A 1 89 ? 3.270 12.284 -23.841 1.00 37.66 89 PRO A C 1
ATOM 688 O O . PRO A 1 89 ? 4.223 12.761 -24.457 1.00 37.66 89 PRO A O 1
ATOM 691 N N . LEU A 1 90 ? 2.313 11.558 -24.422 1.00 37.69 90 LEU A N 1
ATOM 692 C CA . LEU A 1 90 ? 2.003 11.688 -25.846 1.00 37.69 90 LEU A CA 1
ATOM 693 C C . LEU A 1 90 ? 1.577 13.129 -26.142 1.00 37.69 90 LEU A C 1
ATOM 695 O O . LEU A 1 90 ? 0.865 13.712 -25.288 1.00 37.69 90 LEU A O 1
#

Secondary structure (DSSP, 8-state):
--TT---HHHHHHHHTTS-S-HHHHHHHHHHHHHHHH---HHHHHHHHHHHHHHHHHHHHTT-S-HHHHHHHHHHHHHHHHHH-TT----

Foldseek 3Di:
DDLPPADLVNLLVLLVPWDDDPVVSVVLNVLLVCLLPDQDPVVNVVSLVVVVVVLVVCVVVVRTDPVNSVSSVSSSVSSNVNSDPPPPPD

Mean predicted aligned error: 6.96 Å